Protein AF-A0A132HW03-F1 (afdb_monomer_lite)

Structure (mmCIF, N/CA/C/O backbone):
data_AF-A0A132HW03-F1
#
_entry.id   AF-A0A132HW03-F1
#
loop_
_atom_site.group_PDB
_atom_site.id
_atom_site.type_symbol
_atom_site.label_atom_id
_atom_site.label_alt_id
_atom_site.label_comp_id
_atom_site.label_asym_id
_atom_site.label_entity_id
_atom_site.label_seq_id
_atom_site.pdbx_PDB_ins_code
_atom_site.Cartn_x
_atom_site.Cartn_y
_atom_site.Cartn_z
_atom_site.occupancy
_atom_site.B_iso_or_equiv
_atom_site.auth_seq_id
_atom_site.auth_comp_id
_atom_site.auth_asym_id
_atom_site.auth_atom_id
_atom_site.pdbx_PDB_model_num
ATOM 1 N N . MET A 1 1 ? 3.912 9.627 11.762 1.00 62.53 1 MET A N 1
ATOM 2 C CA . MET A 1 1 ? 2.619 8.962 12.054 1.00 62.53 1 MET A CA 1
ATOM 3 C C . MET A 1 1 ? 1.840 9.698 13.132 1.00 62.53 1 MET A C 1
ATOM 5 O O . MET A 1 1 ? 0.946 9.139 13.747 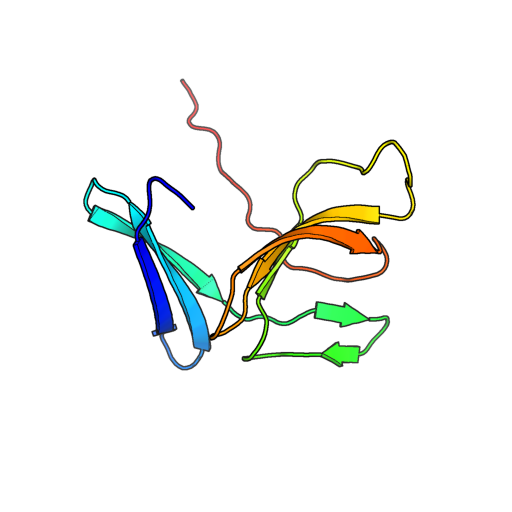1.00 62.53 1 MET A O 1
ATOM 9 N N . ASP A 1 2 ? 2.127 10.971 13.372 1.00 71.31 2 ASP A N 1
ATOM 10 C CA . ASP A 1 2 ? 2.112 11.439 14.765 1.00 71.31 2 ASP A CA 1
ATOM 11 C C . ASP A 1 2 ? 0.708 11.831 15.257 1.00 71.31 2 ASP A C 1
ATOM 13 O O . ASP A 1 2 ? 0.515 12.130 16.427 1.00 71.31 2 ASP A O 1
ATOM 17 N N . ASN A 1 3 ? -0.287 11.749 14.366 1.00 82.56 3 ASN A N 1
ATOM 18 C CA . ASN A 1 3 ? -1.705 11.994 14.642 1.00 82.56 3 ASN A CA 1
ATOM 19 C C . ASN A 1 3 ? -2.582 10.742 14.456 1.00 82.56 3 ASN A C 1
ATOM 21 O O . ASN A 1 3 ? -3.811 10.838 14.402 1.00 82.56 3 ASN A O 1
ATOM 25 N N . THR A 1 4 ? -1.962 9.572 14.306 1.00 90.62 4 THR A N 1
ATOM 26 C CA . THR A 1 4 ? -2.643 8.282 14.160 1.00 90.62 4 THR A CA 1
ATOM 27 C C . THR A 1 4 ? -2.046 7.273 15.124 1.00 90.62 4 THR A C 1
ATOM 29 O O . THR A 1 4 ? -0.836 7.271 15.333 1.00 90.62 4 THR A O 1
ATOM 32 N N . THR A 1 5 ? -2.869 6.374 15.652 1.00 95.06 5 THR A N 1
ATOM 33 C CA . THR A 1 5 ? -2.370 5.103 16.179 1.00 95.06 5 THR A CA 1
ATOM 34 C C . THR A 1 5 ? -2.371 4.071 15.069 1.00 95.06 5 THR A C 1
ATOM 36 O O . THR A 1 5 ? -3.065 4.217 14.055 1.00 95.06 5 THR A O 1
ATOM 39 N N . ASP A 1 6 ? -1.592 3.016 15.249 1.00 95.00 6 ASP A N 1
ATOM 40 C CA . ASP A 1 6 ? -1.547 1.948 14.277 1.00 95.00 6 ASP A CA 1
ATOM 41 C C . ASP A 1 6 ? -1.256 0.597 14.920 1.00 95.00 6 ASP A C 1
ATOM 43 O O . ASP A 1 6 ? -0.750 0.501 16.038 1.00 95.00 6 ASP A O 1
ATOM 47 N N . GLU A 1 7 ? -1.607 -0.452 14.191 1.00 96.88 7 GLU A N 1
ATOM 48 C CA . GLU A 1 7 ? -1.362 -1.825 14.599 1.00 96.88 7 GLU A CA 1
ATOM 49 C C . GLU A 1 7 ? -1.193 -2.721 13.373 1.00 96.88 7 GLU A C 1
ATOM 51 O O . GLU A 1 7 ? -1.832 -2.529 12.329 1.00 96.88 7 GLU A O 1
ATOM 56 N N . TRP A 1 8 ? -0.338 -3.731 13.504 1.00 98.06 8 TRP A N 1
ATOM 57 C CA . TRP A 1 8 ? -0.275 -4.821 12.542 1.00 98.06 8 TRP A CA 1
ATOM 58 C C . TRP A 1 8 ? -1.425 -5.794 12.801 1.00 98.06 8 TRP A C 1
ATOM 60 O O . TRP A 1 8 ? -1.620 -6.243 13.929 1.00 98.06 8 TRP A O 1
ATOM 70 N N . THR A 1 9 ? -2.195 -6.123 11.768 1.00 98.00 9 THR A N 1
ATOM 71 C CA . THR A 1 9 ? -3.376 -6.982 11.902 1.00 98.00 9 THR A CA 1
ATOM 72 C C . THR A 1 9 ? -3.679 -7.731 10.606 1.00 98.00 9 THR A C 1
ATOM 74 O O . THR A 1 9 ? -3.096 -7.457 9.553 1.00 98.00 9 THR A O 1
ATOM 77 N N . THR A 1 10 ? -4.617 -8.671 10.681 1.00 98.00 10 THR A N 1
ATOM 78 C CA . THR A 1 10 ? -5.111 -9.446 9.544 1.00 98.00 10 THR A CA 1
ATOM 79 C C . THR A 1 10 ? -6.577 -9.100 9.311 1.00 98.00 10 THR A C 1
ATOM 81 O O . THR A 1 10 ? -7.419 -9.315 10.182 1.00 98.00 10 THR A O 1
ATOM 84 N N . LEU A 1 11 ? -6.900 -8.588 8.124 1.00 96.88 11 LEU A N 1
ATOM 85 C CA . LEU A 1 11 ? -8.269 -8.274 7.717 1.00 96.88 11 LEU A CA 1
ATOM 86 C C . LEU A 1 11 ? -8.656 -9.164 6.536 1.00 96.88 11 LEU A C 1
ATOM 88 O O . LEU A 1 11 ? -8.031 -9.102 5.481 1.00 96.88 11 LEU A O 1
ATOM 92 N N . GLY A 1 12 ? -9.671 -10.016 6.715 1.00 95.38 12 GLY A N 1
ATOM 93 C CA . GLY A 1 12 ? -10.144 -10.912 5.651 1.00 95.38 12 GLY A CA 1
ATOM 94 C C . GLY A 1 12 ? -9.071 -11.878 5.128 1.00 95.38 12 GLY A C 1
ATOM 95 O O . GLY A 1 12 ? -9.042 -12.167 3.939 1.00 95.38 12 GLY A O 1
ATOM 96 N N . GLY A 1 13 ? -8.157 -12.328 5.995 1.00 96.69 13 GLY A N 1
ATOM 97 C CA . GLY A 1 13 ? -7.043 -13.211 5.624 1.00 96.69 13 GLY A CA 1
ATOM 98 C C . GLY A 1 13 ? -5.817 -12.501 5.037 1.00 96.69 13 GLY A C 1
ATOM 99 O O . GLY A 1 13 ? -4.826 -13.160 4.742 1.00 96.69 13 GLY A O 1
ATOM 100 N N . VAL A 1 14 ? -5.845 -11.172 4.900 1.00 96.88 14 VAL A N 1
ATOM 101 C CA . VAL A 1 14 ? -4.721 -10.382 4.383 1.00 96.88 14 VAL A CA 1
ATOM 102 C C . VAL A 1 14 ? -4.025 -9.659 5.529 1.00 96.88 14 VAL A C 1
ATOM 104 O O . VAL A 1 14 ? -4.661 -8.916 6.275 1.00 96.88 14 VAL A O 1
ATOM 107 N N . ASN A 1 15 ? -2.714 -9.855 5.657 1.00 98.25 15 ASN A N 1
ATOM 108 C CA . ASN A 1 15 ? -1.896 -9.111 6.611 1.00 98.25 15 ASN A CA 1
ATOM 109 C C . ASN A 1 15 ? -1.680 -7.672 6.147 1.00 98.25 15 ASN A C 1
ATOM 111 O O . ASN A 1 15 ? -1.566 -7.390 4.953 1.00 98.25 15 ASN A O 1
ATOM 115 N N . GLY A 1 16 ? -1.589 -6.756 7.100 1.00 97.81 16 GLY A N 1
ATOM 116 C CA . GLY A 1 16 ? -1.307 -5.363 6.818 1.00 97.81 16 GLY A CA 1
ATOM 117 C C . GLY A 1 16 ? -1.269 -4.522 8.077 1.00 97.81 16 GLY A C 1
ATOM 118 O O . GLY A 1 16 ? -1.234 -5.033 9.198 1.00 97.81 16 GLY A O 1
ATOM 119 N N . ARG A 1 17 ? -1.289 -3.208 7.882 1.00 97.19 17 ARG A N 1
ATOM 120 C CA . ARG A 1 17 ? -1.282 -2.251 8.980 1.00 97.19 17 ARG A CA 1
ATOM 121 C C . ARG A 1 17 ? -2.540 -1.396 8.939 1.00 97.19 17 ARG A C 1
ATOM 123 O O . ARG A 1 17 ? -2.893 -0.832 7.898 1.00 97.19 17 ARG A O 1
ATOM 130 N N . ARG A 1 18 ? -3.244 -1.340 10.068 1.00 96.81 18 ARG A N 1
ATOM 131 C CA . ARG A 1 18 ? -4.406 -0.472 10.266 1.00 96.81 18 ARG A CA 1
ATOM 132 C C . ARG A 1 18 ? -3.937 0.816 10.919 1.00 96.81 18 ARG A C 1
ATOM 134 O O . ARG A 1 18 ? -3.256 0.762 11.932 1.00 96.81 18 ARG A O 1
ATOM 141 N N . PHE A 1 19 ? -4.322 1.944 10.338 1.00 94.94 19 PHE A N 1
ATOM 142 C CA . PHE A 1 19 ? -4.101 3.276 10.887 1.00 94.94 19 PHE A CA 1
ATOM 143 C C . PHE A 1 19 ? -5.438 3.842 11.336 1.00 94.94 19 PHE A C 1
ATOM 145 O O . PHE A 1 19 ? -6.388 3.849 10.550 1.00 94.94 19 PHE A O 1
ATOM 152 N N . THR A 1 20 ? -5.502 4.332 12.567 1.00 95.56 20 THR A N 1
ATOM 153 C CA . THR A 1 20 ? -6.709 4.908 13.161 1.00 95.56 20 THR A CA 1
ATOM 154 C C . THR A 1 20 ? -6.430 6.353 13.551 1.00 95.56 20 THR A C 1
ATOM 156 O O . THR A 1 20 ? -5.483 6.648 14.279 1.00 95.56 20 THR A O 1
ATOM 159 N N . ALA A 1 21 ? -7.241 7.272 13.035 1.00 93.75 21 ALA A N 1
ATOM 160 C CA . ALA A 1 21 ? -7.163 8.685 13.371 1.00 93.75 21 ALA A CA 1
ATOM 161 C C . ALA A 1 21 ? -7.888 8.977 14.694 1.00 93.75 21 ALA A C 1
ATOM 163 O O . ALA A 1 21 ? -8.765 8.226 15.120 1.00 93.75 21 ALA A O 1
ATOM 164 N N . ALA A 1 22 ? -7.580 10.118 15.314 1.00 92.94 22 ALA A N 1
ATOM 165 C CA . ALA A 1 22 ? -8.198 10.538 16.578 1.00 92.94 22 ALA A CA 1
ATOM 166 C C . ALA A 1 22 ? -9.736 10.665 16.520 1.00 92.94 22 ALA A C 1
ATOM 168 O O . ALA A 1 22 ? -10.402 10.562 17.544 1.00 92.94 22 ALA A O 1
ATOM 169 N N . ASN A 1 23 ? -10.311 10.855 15.328 1.00 92.75 23 ASN A N 1
ATOM 170 C CA . ASN A 1 23 ? -11.763 10.887 15.119 1.00 92.75 23 ASN A CA 1
ATOM 171 C C . ASN A 1 23 ? -12.414 9.489 15.031 1.00 92.75 23 ASN A C 1
ATOM 173 O O . ASN A 1 23 ? -13.601 9.397 14.734 1.00 92.75 23 ASN A O 1
ATOM 177 N N . GLY A 1 24 ? -11.650 8.412 15.240 1.00 92.88 24 GLY A N 1
ATOM 178 C CA . GLY A 1 24 ? -12.123 7.027 15.200 1.00 92.88 24 GLY A CA 1
ATOM 179 C C . GLY A 1 24 ? -12.185 6.406 13.802 1.00 92.88 24 GLY A C 1
ATOM 180 O O . GLY A 1 24 ? -12.337 5.190 13.685 1.00 92.88 24 GLY A O 1
ATOM 181 N N . ASN A 1 25 ? -12.019 7.192 12.733 1.00 94.25 25 ASN A N 1
ATOM 182 C CA . ASN A 1 25 ? -11.947 6.640 11.383 1.00 94.25 25 ASN A CA 1
ATOM 183 C C . ASN A 1 25 ? -10.630 5.890 11.190 1.00 94.25 25 ASN A C 1
ATOM 185 O O . ASN A 1 25 ? -9.571 6.337 11.636 1.00 94.25 25 ASN A O 1
ATOM 189 N N . SER A 1 26 ? -10.689 4.771 10.474 1.00 94.31 26 SER A N 1
ATOM 190 C CA . SER A 1 26 ? -9.511 3.958 10.194 1.00 94.31 26 SER A CA 1
ATOM 191 C C . SER A 1 26 ? -9.387 3.599 8.722 1.00 94.31 26 SER A C 1
ATOM 193 O O . SER A 1 26 ? -10.367 3.529 7.977 1.00 94.31 26 SER A O 1
ATOM 195 N N . ILE A 1 27 ? -8.146 3.365 8.309 1.00 94.00 27 ILE A N 1
ATOM 196 C CA . ILE A 1 27 ? -7.810 2.766 7.023 1.00 94.00 27 ILE A CA 1
ATOM 197 C C . ILE A 1 27 ? -6.961 1.523 7.264 1.00 94.00 27 ILE A C 1
ATOM 199 O O . ILE A 1 27 ? -6.093 1.504 8.132 1.00 94.00 27 ILE A O 1
ATOM 203 N N . PHE A 1 28 ? -7.188 0.488 6.464 1.00 95.50 28 PHE A N 1
ATOM 204 C CA . PHE A 1 28 ? -6.312 -0.674 6.397 1.00 95.50 28 PHE A CA 1
ATOM 20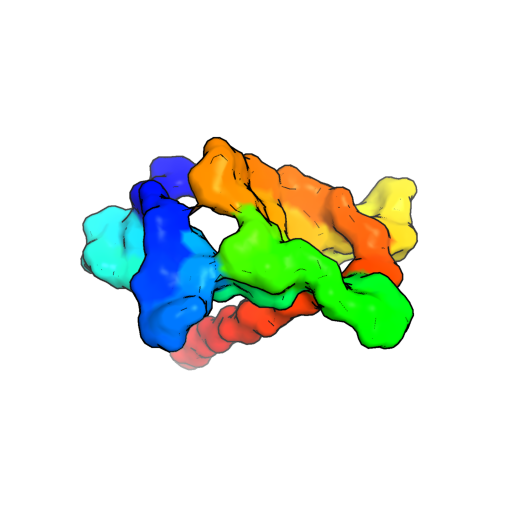5 C C . PHE A 1 28 ? -5.463 -0.594 5.129 1.00 95.50 28 PHE A C 1
ATOM 207 O O . PHE A 1 28 ? -6.002 -0.384 4.034 1.00 95.50 28 PHE A O 1
ATOM 214 N N . LEU A 1 29 ? -4.148 -0.740 5.288 1.00 96.06 29 LEU A N 1
ATOM 215 C CA . LEU A 1 29 ? -3.190 -0.872 4.198 1.00 96.06 29 LEU A CA 1
ATOM 216 C C . LEU A 1 29 ? -2.686 -2.320 4.156 1.00 96.06 29 LEU A C 1
ATOM 218 O O . LEU A 1 29 ? -2.008 -2.744 5.093 1.00 96.06 29 LEU A O 1
ATOM 222 N N . PRO A 1 30 ? -2.988 -3.079 3.089 1.00 97.06 30 PRO A N 1
ATOM 223 C CA . PRO A 1 30 ? -2.416 -4.404 2.887 1.00 97.06 30 PRO A CA 1
ATOM 224 C C . PRO A 1 30 ? -0.887 -4.381 2.819 1.00 97.06 30 PRO A C 1
ATOM 226 O O . PRO A 1 30 ? -0.300 -3.501 2.180 1.00 97.06 30 PRO A O 1
ATOM 229 N N . ALA A 1 31 ? -0.258 -5.396 3.407 1.00 97.56 31 ALA A N 1
ATOM 230 C CA . ALA A 1 31 ? 1.123 -5.770 3.130 1.00 97.56 31 ALA A CA 1
ATOM 231 C C . ALA A 1 31 ? 1.175 -6.525 1.791 1.00 97.56 31 ALA A C 1
ATOM 233 O O . ALA A 1 31 ? 1.349 -7.740 1.740 1.00 97.56 31 ALA A O 1
ATOM 234 N N . ALA A 1 32 ? 0.913 -5.800 0.703 1.00 96.12 32 ALA A N 1
ATOM 235 C CA . ALA A 1 32 ? 0.781 -6.365 -0.639 1.00 96.12 32 ALA A CA 1
ATOM 236 C C . ALA A 1 32 ? 2.120 -6.768 -1.279 1.00 96.12 32 ALA A C 1
ATOM 238 O O . ALA A 1 32 ? 2.105 -7.356 -2.357 1.00 96.12 32 ALA A O 1
ATOM 239 N N . GLY A 1 33 ? 3.246 -6.457 -0.633 1.00 96.00 33 GLY A N 1
ATOM 240 C CA . GLY A 1 33 ? 4.569 -6.647 -1.200 1.00 96.00 33 GLY A CA 1
ATOM 241 C C . GLY A 1 33 ? 4.930 -5.603 -2.256 1.00 96.00 33 GLY A C 1
ATOM 242 O O . GLY A 1 33 ? 4.362 -4.504 -2.302 1.00 96.00 33 GLY A O 1
ATOM 243 N N . ASP A 1 34 ? 5.887 -5.969 -3.096 1.00 95.38 34 ASP A N 1
ATOM 244 C CA . ASP A 1 34 ? 6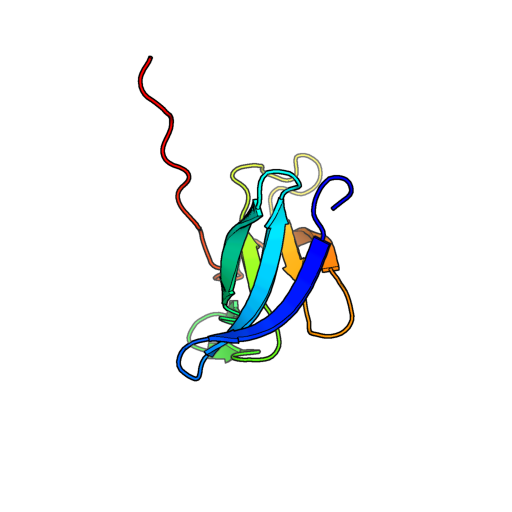.380 -5.210 -4.243 1.00 95.38 34 ASP A CA 1
ATOM 245 C C . ASP A 1 34 ? 6.600 -6.143 -5.436 1.00 95.38 34 ASP A C 1
ATOM 247 O O . ASP A 1 34 ? 6.787 -7.347 -5.268 1.00 95.38 34 ASP A O 1
ATOM 251 N N . ARG A 1 35 ? 6.558 -5.590 -6.651 1.00 94.94 35 ARG A N 1
ATOM 252 C CA . ARG A 1 35 ? 6.979 -6.312 -7.857 1.00 94.94 35 ARG A CA 1
ATOM 253 C C . ARG A 1 35 ? 8.348 -5.876 -8.345 1.00 94.94 35 ARG A C 1
ATOM 255 O O . ARG A 1 35 ? 8.663 -4.685 -8.313 1.00 94.94 35 ARG A O 1
ATOM 262 N N . ARG A 1 36 ? 9.114 -6.833 -8.854 1.00 91.00 36 ARG A N 1
ATOM 263 C CA . ARG A 1 36 ? 10.407 -6.643 -9.517 1.00 91.00 36 ARG A CA 1
ATOM 264 C C . ARG A 1 36 ? 10.372 -7.459 -10.791 1.00 91.00 36 ARG A C 1
ATOM 266 O O . ARG A 1 36 ? 10.292 -8.678 -10.720 1.00 91.00 36 ARG A O 1
ATOM 273 N N . ASP A 1 37 ? 10.360 -6.783 -11.934 1.00 88.00 37 ASP A N 1
ATOM 274 C CA . ASP A 1 37 ? 10.115 -7.423 -13.227 1.00 88.00 37 ASP A CA 1
ATOM 275 C C . ASP A 1 37 ? 8.814 -8.256 -13.188 1.00 88.00 37 ASP A C 1
ATOM 277 O O . ASP A 1 37 ? 7.734 -7.693 -12.980 1.00 88.00 37 ASP A O 1
ATOM 281 N N . ASP A 1 38 ? 8.917 -9.580 -13.318 1.00 89.19 38 ASP A N 1
ATOM 282 C CA . ASP A 1 38 ? 7.786 -10.516 -13.278 1.00 89.19 38 ASP A CA 1
ATOM 283 C C . ASP A 1 38 ? 7.571 -11.164 -11.894 1.00 89.19 38 ASP A C 1
ATOM 285 O O . ASP A 1 38 ? 6.617 -11.923 -11.696 1.00 89.19 38 ASP A O 1
ATOM 289 N N . GLU A 1 39 ? 8.426 -10.860 -10.915 1.00 95.00 39 GLU A N 1
ATOM 290 C CA . GLU A 1 39 ? 8.400 -11.452 -9.578 1.00 95.00 39 GLU A CA 1
ATOM 291 C C . GLU A 1 39 ? 7.581 -10.603 -8.598 1.00 95.00 39 GLU A C 1
ATOM 293 O O . GLU A 1 39 ? 7.603 -9.368 -8.621 1.00 95.00 39 GLU A O 1
ATOM 298 N N . LEU A 1 40 ? 6.820 -11.282 -7.736 1.00 95.12 40 LEU A N 1
ATOM 299 C CA . LEU A 1 40 ? 6.056 -10.678 -6.649 1.00 95.12 40 LEU A CA 1
ATOM 300 C C . LEU A 1 40 ? 6.676 -11.101 -5.318 1.00 95.12 40 LEU A C 1
ATOM 302 O O . LEU A 1 40 ? 6.572 -12.263 -4.924 1.00 95.12 40 LEU A O 1
ATOM 306 N N . ASP A 1 41 ? 7.243 -10.132 -4.612 1.00 95.69 41 ASP A N 1
ATOM 307 C CA . ASP A 1 41 ? 7.990 -10.345 -3.381 1.00 95.69 41 ASP A CA 1
ATOM 308 C C . ASP A 1 41 ? 7.241 -9.825 -2.158 1.00 95.69 41 ASP A C 1
ATOM 310 O O . ASP A 1 41 ? 6.350 -8.982 -2.247 1.00 95.69 41 ASP A O 1
ATOM 314 N N . ASN A 1 42 ? 7.642 -10.303 -0.977 1.00 96.50 42 ASN A N 1
ATOM 315 C CA . ASN A 1 42 ? 7.275 -9.724 0.322 1.00 96.50 42 ASN A CA 1
ATOM 316 C C . ASN A 1 42 ? 5.768 -9.668 0.644 1.00 96.50 42 ASN A C 1
ATOM 318 O O . ASN A 1 42 ? 5.338 -8.949 1.556 1.00 96.50 42 ASN A O 1
ATOM 322 N N . VAL A 1 43 ? 4.956 -10.449 -0.067 1.00 96.62 43 VAL A N 1
ATOM 323 C CA . VAL A 1 43 ? 3.515 -10.542 0.173 1.00 96.62 43 VAL A CA 1
ATOM 324 C C . VAL A 1 43 ? 3.257 -11.007 1.602 1.00 96.62 43 VAL A C 1
ATOM 326 O O . VAL A 1 43 ? 3.811 -11.996 2.078 1.00 96.62 43 VAL A O 1
ATOM 329 N N . GLY A 1 44 ? 2.400 -10.273 2.302 1.00 96.88 44 GLY A N 1
ATOM 330 C CA . GLY A 1 44 ? 2.023 -10.549 3.681 1.00 96.88 44 GLY A CA 1
ATOM 331 C C . GLY A 1 44 ? 3.044 -10.101 4.728 1.00 96.88 44 GLY A C 1
ATOM 332 O O . GLY A 1 44 ? 2.748 -10.248 5.914 1.00 96.88 44 GLY A O 1
ATOM 333 N N . SER A 1 45 ? 4.196 -9.542 4.330 1.00 97.62 45 SER A N 1
ATOM 334 C CA . SER A 1 45 ? 5.244 -9.066 5.246 1.00 97.62 45 SER A CA 1
ATOM 335 C C . SER A 1 45 ? 5.585 -7.583 5.079 1.00 97.62 45 SER A C 1
ATOM 337 O O . SER A 1 45 ? 5.845 -6.919 6.084 1.00 97.62 45 SER A O 1
ATOM 339 N N . HIS A 1 46 ? 5.517 -7.043 3.858 1.00 97.50 46 HIS A N 1
ATOM 340 C CA . HIS A 1 46 ? 5.805 -5.633 3.587 1.00 97.50 46 HIS A CA 1
ATOM 341 C C . HIS A 1 46 ? 4.661 -4.946 2.844 1.00 97.50 46 HIS A C 1
ATOM 343 O O . HIS A 1 46 ? 4.023 -5.521 1.963 1.00 97.50 46 HIS A O 1
ATOM 349 N N . GLY A 1 47 ? 4.399 -3.688 3.189 1.00 96.62 47 GLY A N 1
ATOM 350 C CA . GLY A 1 47 ? 3.523 -2.811 2.420 1.00 96.62 47 GLY A CA 1
ATOM 351 C C . GLY A 1 47 ? 4.294 -1.607 1.909 1.00 96.62 47 GLY A C 1
ATOM 352 O O . GLY A 1 47 ? 4.761 -0.805 2.715 1.00 96.62 47 GLY A O 1
ATOM 353 N N . TYR A 1 48 ? 4.390 -1.471 0.586 1.00 96.12 48 TYR A N 1
ATOM 354 C CA . TYR A 1 48 ? 5.024 -0.335 -0.079 1.00 96.12 48 TYR A CA 1
ATOM 355 C C . TYR A 1 48 ? 4.002 0.441 -0.903 1.00 96.12 48 TYR A C 1
ATOM 357 O O . TYR A 1 48 ? 3.287 -0.130 -1.730 1.00 96.12 48 TYR A O 1
ATOM 365 N N . TYR A 1 49 ? 3.945 1.750 -0.678 1.00 95.44 49 TYR A N 1
ATOM 366 C CA . TYR A 1 49 ? 2.992 2.655 -1.304 1.00 95.44 49 TYR A CA 1
ATOM 367 C C . TYR A 1 49 ? 3.715 3.849 -1.912 1.00 95.44 49 TYR A C 1
ATOM 369 O O . TYR A 1 49 ? 4.415 4.582 -1.212 1.00 95.44 49 TYR A O 1
ATOM 377 N N . TRP A 1 50 ? 3.531 4.066 -3.210 1.00 94.19 50 TRP A N 1
ATOM 378 C CA . TRP A 1 50 ? 4.105 5.227 -3.880 1.00 94.19 50 TRP A CA 1
ATOM 379 C C . TRP A 1 50 ? 3.407 6.522 -3.467 1.00 94.19 50 TRP A C 1
ATOM 381 O O . TRP A 1 50 ? 2.182 6.577 -3.340 1.00 94.19 50 TRP A O 1
ATOM 391 N N . SER A 1 51 ? 4.196 7.586 -3.320 1.00 89.62 51 SER A N 1
ATOM 392 C CA . SER A 1 51 ? 3.689 8.954 -3.418 1.00 89.62 51 SER A CA 1
ATOM 393 C C . SER A 1 51 ? 3.778 9.436 -4.871 1.00 89.62 51 SER A C 1
ATOM 395 O O . SER A 1 51 ? 4.454 8.827 -5.699 1.00 89.62 51 SER A O 1
ATOM 397 N N . SER A 1 52 ? 3.141 10.564 -5.186 1.00 86.88 52 SER A N 1
ATOM 398 C CA . SER A 1 52 ? 3.276 11.212 -6.497 1.00 86.88 52 SER A CA 1
ATOM 399 C C . SER A 1 52 ? 4.578 12.010 -6.662 1.00 86.88 52 SER A C 1
ATOM 401 O O . SER A 1 52 ? 4.763 12.658 -7.690 1.00 86.88 52 SER A O 1
ATOM 403 N N . SER A 1 53 ? 5.458 12.020 -5.657 1.00 92.06 53 SER A N 1
ATOM 404 C CA . SER A 1 53 ? 6.633 12.891 -5.619 1.00 92.06 53 SER A CA 1
ATOM 405 C C . SER A 1 53 ? 7.891 12.172 -6.103 1.00 92.06 53 SER A C 1
ATOM 407 O O . SER A 1 53 ? 8.310 11.160 -5.538 1.00 92.06 53 SER A O 1
ATOM 409 N N . LEU A 1 54 ? 8.534 12.734 -7.125 1.00 95.19 54 LEU A N 1
ATOM 410 C CA . LEU A 1 54 ? 9.859 12.315 -7.581 1.00 95.19 54 LEU A CA 1
ATOM 411 C C . LEU A 1 54 ? 10.925 12.704 -6.546 1.00 95.19 54 LEU A C 1
ATOM 413 O O . LEU A 1 54 ? 10.797 13.735 -5.884 1.00 95.19 54 LEU A O 1
ATOM 417 N N . ASN A 1 55 ? 11.993 11.913 -6.426 1.00 95.50 55 ASN A N 1
ATOM 418 C CA . ASN A 1 55 ? 13.201 12.397 -5.768 1.00 95.50 55 ASN A CA 1
ATOM 419 C C . ASN A 1 55 ? 13.981 13.283 -6.757 1.00 95.50 55 ASN A C 1
ATOM 421 O O . ASN A 1 55 ? 14.475 12.789 -7.768 1.00 95.50 55 ASN A O 1
ATOM 425 N N . SER A 1 56 ? 14.065 14.588 -6.489 1.00 94.62 56 SER A N 1
ATOM 426 C CA . SER A 1 56 ? 14.744 15.549 -7.371 1.00 94.62 56 SER A CA 1
ATOM 427 C C . SER A 1 56 ? 16.242 15.295 -7.497 1.00 94.62 56 SER A C 1
ATOM 429 O O . SER A 1 56 ? 16.806 15.544 -8.559 1.00 94.62 56 SER A O 1
ATOM 431 N N . ASP A 1 57 ? 16.866 14.784 -6.435 1.00 95.88 57 ASP A N 1
ATOM 432 C CA . ASP A 1 57 ? 18.313 14.563 -6.380 1.00 95.88 57 ASP A CA 1
ATOM 433 C C . ASP A 1 57 ? 18.708 13.260 -7.088 1.00 95.88 57 ASP A C 1
ATOM 435 O O . ASP A 1 57 ? 19.828 13.116 -7.572 1.00 95.88 57 ASP A O 1
ATOM 439 N N . ASP A 1 58 ? 17.771 12.312 -7.176 1.00 95.56 58 ASP A N 1
ATOM 440 C CA . ASP A 1 58 ? 17.935 11.053 -7.896 1.00 95.56 58 ASP A CA 1
ATOM 441 C C . ASP A 1 58 ? 16.619 10.637 -8.578 1.00 95.56 58 ASP A C 1
ATOM 443 O O . ASP A 1 58 ? 15.804 9.916 -7.988 1.00 95.56 58 ASP A O 1
ATOM 447 N N . PRO A 1 59 ? 16.416 11.036 -9.848 1.00 94.19 59 PRO A N 1
ATOM 448 C CA . PRO A 1 59 ? 15.204 10.733 -10.610 1.00 94.19 59 PRO A CA 1
ATOM 449 C C . PRO A 1 59 ? 14.947 9.241 -10.876 1.00 94.19 59 PRO A C 1
ATOM 451 O O . PRO A 1 59 ? 13.864 8.883 -11.360 1.00 94.19 59 PRO A O 1
ATOM 454 N N . SER A 1 60 ? 15.910 8.355 -10.581 1.00 95.06 60 SER A N 1
ATOM 455 C CA . SER A 1 60 ? 15.692 6.902 -10.601 1.00 95.06 60 SER A CA 1
ATOM 456 C C . SER A 1 60 ? 14.842 6.424 -9.415 1.00 95.06 60 SER A C 1
ATOM 458 O O . SER A 1 60 ? 14.341 5.296 -9.418 1.00 95.06 60 SER A O 1
ATOM 460 N N . ARG A 1 61 ? 14.619 7.294 -8.420 1.00 95.88 61 ARG A N 1
ATOM 461 C CA . ARG A 1 61 ? 13.848 7.027 -7.207 1.00 95.88 61 ARG A CA 1
ATOM 462 C C . ARG A 1 61 ? 12.622 7.934 -7.095 1.00 95.88 61 ARG A C 1
ATOM 464 O O . ARG A 1 61 ? 12.576 9.044 -7.620 1.00 95.88 61 ARG A O 1
ATOM 471 N N . ALA A 1 62 ? 11.611 7.456 -6.384 1.00 95.12 62 ALA A N 1
ATOM 472 C CA . ALA A 1 62 ? 10.430 8.231 -6.016 1.00 95.12 62 ALA A CA 1
ATOM 473 C C . ALA A 1 62 ? 10.180 8.109 -4.514 1.00 95.12 62 ALA A C 1
ATOM 475 O O . ALA A 1 62 ? 10.569 7.118 -3.894 1.00 95.12 62 ALA A O 1
ATOM 476 N N . TRP A 1 63 ? 9.544 9.116 -3.926 1.00 95.44 63 TRP A N 1
ATOM 477 C CA . TRP A 1 63 ? 9.139 9.074 -2.527 1.00 95.44 63 TRP A CA 1
ATOM 478 C C . TRP A 1 63 ? 7.975 8.106 -2.334 1.00 95.44 63 TRP A C 1
ATOM 480 O O . TRP A 1 63 ? 7.079 7.996 -3.176 1.00 95.44 63 TRP A O 1
ATOM 490 N N . GLY A 1 64 ? 7.948 7.440 -1.191 1.00 94.94 64 GLY A N 1
ATOM 491 C CA . GLY A 1 64 ? 6.893 6.517 -0.828 1.00 94.94 64 GLY A CA 1
ATOM 492 C C . GLY A 1 64 ? 6.856 6.232 0.663 1.00 94.94 64 GLY A C 1
ATOM 493 O O . GLY A 1 64 ? 7.657 6.724 1.461 1.00 94.94 64 GLY A O 1
ATOM 494 N N . PHE A 1 65 ? 5.888 5.403 1.016 1.00 94.94 65 PHE A N 1
ATOM 495 C CA . PHE A 1 65 ? 5.644 4.927 2.357 1.00 94.94 65 PHE A CA 1
ATOM 496 C C . PHE A 1 65 ? 5.833 3.408 2.416 1.00 94.94 65 PHE A C 1
ATOM 498 O O . PHE A 1 65 ? 5.283 2.688 1.585 1.00 94.94 65 PHE A O 1
ATOM 505 N N . GLY A 1 66 ? 6.609 2.928 3.385 1.00 95.75 66 GLY A N 1
ATOM 506 C CA . GLY A 1 66 ? 6.888 1.514 3.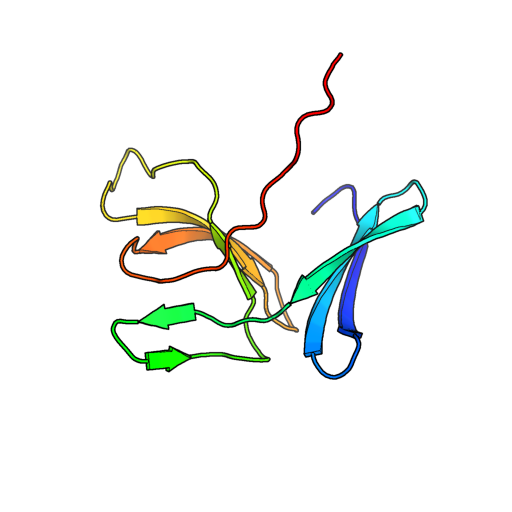614 1.00 95.75 66 GLY A CA 1
ATOM 507 C C . GLY A 1 66 ? 6.565 1.095 5.047 1.00 95.75 66 GLY A C 1
ATOM 508 O O . GLY A 1 66 ? 6.75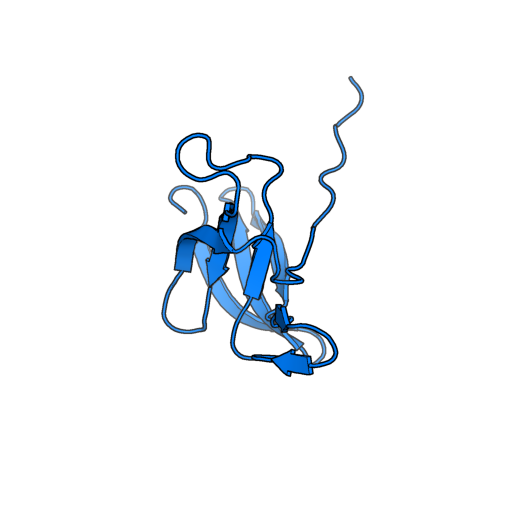7 1.873 5.981 1.00 95.75 66 GLY A O 1
ATOM 509 N N . PHE A 1 67 ? 6.115 -0.141 5.250 1.00 97.06 67 PHE A N 1
ATOM 510 C CA . PHE A 1 67 ? 5.949 -0.709 6.590 1.00 97.06 67 PHE A CA 1
ATOM 511 C C . PHE A 1 67 ? 6.099 -2.231 6.621 1.00 97.06 67 PHE A C 1
ATOM 513 O O . PHE A 1 67 ? 5.866 -2.915 5.625 1.00 97.06 67 PHE A O 1
ATOM 520 N N . THR A 1 68 ? 6.430 -2.742 7.805 1.00 97.44 68 THR A N 1
ATOM 521 C CA . THR A 1 68 ? 6.413 -4.164 8.185 1.00 97.44 68 THR A CA 1
ATOM 522 C C . THR A 1 68 ? 5.540 -4.345 9.429 1.00 97.44 68 THR A C 1
ATOM 524 O O . THR A 1 68 ? 4.811 -3.425 9.811 1.00 97.44 68 THR A O 1
ATOM 527 N N . SER A 1 69 ? 5.608 -5.493 10.107 1.00 97.19 69 SER A N 1
ATOM 528 C CA . SER A 1 69 ? 5.044 -5.665 11.453 1.00 97.19 69 SER A CA 1
ATOM 529 C C . SER A 1 69 ? 5.837 -4.921 12.537 1.00 97.19 69 SER A C 1
ATOM 531 O O . SER A 1 69 ? 5.253 -4.508 13.538 1.00 97.19 69 SER A O 1
ATOM 533 N N . GLY A 1 70 ? 7.135 -4.678 12.326 1.00 96.75 70 GLY A N 1
ATOM 534 C CA . GLY A 1 70 ? 8.024 -4.089 13.332 1.00 96.75 70 GLY A CA 1
ATOM 535 C C . GLY A 1 70 ? 8.243 -2.583 13.199 1.00 96.75 70 GLY A C 1
ATOM 536 O O . GLY A 1 70 ? 8.495 -1.919 14.198 1.00 96.75 70 GLY A O 1
ATOM 537 N N . TYR A 1 71 ? 8.150 -2.027 11.991 1.00 94.50 71 TYR A N 1
ATOM 538 C CA . TYR A 1 71 ? 8.449 -0.613 11.766 1.00 94.50 71 TYR A CA 1
ATOM 539 C C . TYR A 1 71 ? 7.695 -0.028 10.575 1.00 94.50 71 TYR A C 1
ATOM 541 O O . TYR A 1 71 ? 7.046 -0.730 9.795 1.00 94.50 71 TYR A O 1
ATOM 549 N N . GLN A 1 72 ? 7.821 1.287 10.437 1.00 94.88 72 GLN A N 1
ATOM 550 C CA . GLN A 1 72 ? 7.324 2.063 9.315 1.00 94.88 72 GLN A CA 1
ATOM 551 C C . GLN A 1 72 ? 8.384 3.072 8.885 1.00 94.88 72 GLN A C 1
ATOM 553 O O . GLN A 1 72 ? 9.213 3.487 9.694 1.00 94.88 72 GLN A O 1
ATOM 558 N N . ILE A 1 73 ? 8.349 3.483 7.622 1.00 94.81 73 ILE A N 1
ATOM 559 C CA . ILE A 1 73 ? 9.310 4.429 7.069 1.00 94.81 73 ILE A CA 1
ATOM 560 C C . ILE A 1 73 ? 8.688 5.250 5.940 1.00 94.81 73 ILE A C 1
ATOM 562 O O . ILE A 1 73 ? 7.979 4.727 5.082 1.00 94.81 73 ILE A O 1
ATOM 566 N N . VAL A 1 74 ? 8.982 6.548 5.925 1.00 94.56 74 VAL A N 1
ATOM 567 C CA . VAL A 1 74 ? 8.818 7.400 4.742 1.00 94.56 74 VAL A CA 1
ATOM 568 C C . VAL A 1 74 ? 10.202 7.574 4.140 1.00 94.56 74 VAL A C 1
ATOM 570 O O . VAL A 1 74 ? 11.135 7.973 4.834 1.00 94.56 74 VAL A O 1
ATOM 573 N N . GLY A 1 75 ? 10.349 7.235 2.867 1.00 94.25 75 GLY A N 1
ATOM 574 C CA . GLY A 1 75 ? 11.646 7.218 2.202 1.00 94.25 75 GLY A CA 1
ATOM 575 C C . GLY A 1 75 ? 11.502 7.279 0.692 1.00 94.25 75 GLY A C 1
ATOM 576 O O . GLY A 1 75 ? 10.402 7.448 0.170 1.00 94.25 75 GLY A O 1
ATOM 577 N N . ASN A 1 76 ? 12.619 7.144 -0.011 1.00 94.38 76 ASN A N 1
ATOM 578 C CA . ASN A 1 76 ? 12.623 7.003 -1.458 1.00 94.38 76 ASN A CA 1
ATOM 579 C C . ASN A 1 76 ? 13.012 5.575 -1.852 1.00 94.38 76 ASN A C 1
ATOM 581 O O . ASN A 1 76 ? 13.867 4.950 -1.227 1.00 94.38 76 ASN A O 1
ATOM 585 N N . PHE A 1 77 ? 12.357 5.050 -2.884 1.00 93.62 77 PHE A N 1
ATOM 586 C CA . PHE A 1 77 ? 12.591 3.704 -3.401 1.00 93.62 77 PHE A CA 1
ATOM 587 C C . PHE A 1 77 ? 12.838 3.771 -4.910 1.00 93.62 77 PHE A C 1
ATOM 589 O O . PHE A 1 77 ? 12.412 4.720 -5.572 1.00 93.62 77 PHE A O 1
ATOM 596 N N . GLY A 1 78 ? 13.539 2.778 -5.459 1.00 94.56 78 GLY A N 1
ATOM 597 C CA . GLY A 1 78 ? 13.792 2.689 -6.898 1.00 94.56 78 GLY A CA 1
ATOM 598 C C . GLY A 1 78 ? 12.487 2.581 -7.684 1.00 94.56 78 GLY A C 1
ATOM 599 O O . GLY A 1 78 ? 11.645 1.745 -7.379 1.00 94.56 78 GLY A O 1
ATOM 600 N N . ARG A 1 79 ? 12.312 3.411 -8.713 1.00 93.00 79 ARG A N 1
ATOM 601 C CA . ARG A 1 79 ? 11.075 3.455 -9.512 1.00 93.00 79 ARG A CA 1
ATOM 602 C C . ARG A 1 79 ? 10.825 2.206 -10.360 1.00 93.00 79 ARG A C 1
ATOM 604 O O . ARG A 1 79 ? 9.741 2.080 -10.917 1.00 93.00 79 ARG A O 1
ATOM 611 N N . TYR A 1 80 ? 11.810 1.316 -10.471 1.00 92.19 80 TYR A N 1
ATOM 612 C CA . TYR A 1 80 ? 11.641 0.007 -11.100 1.00 92.19 80 TYR A CA 1
ATOM 613 C C . TYR A 1 80 ? 10.824 -0.962 -10.229 1.00 92.19 80 TYR A C 1
ATOM 615 O O . TYR A 1 80 ? 10.349 -1.970 -10.739 1.00 92.19 80 TYR A O 1
ATOM 623 N N . TYR A 1 81 ? 10.611 -0.651 -8.942 1.00 92.88 81 TYR A N 1
ATOM 624 C CA . TYR A 1 81 ? 9.710 -1.418 -8.087 1.00 92.88 81 TYR A CA 1
ATOM 625 C C . TYR A 1 81 ? 8.237 -1.134 -8.410 1.00 92.88 81 TYR A C 1
ATOM 627 O O . TYR A 1 81 ? 7.775 0.011 -8.447 1.00 92.88 81 TYR A O 1
ATOM 635 N N . GLY A 1 82 ? 7.453 -2.194 -8.566 1.00 93.25 82 GLY A N 1
ATOM 636 C CA . GLY A 1 82 ? 6.001 -2.130 -8.631 1.00 93.25 82 GLY A CA 1
ATOM 637 C C . GLY A 1 82 ? 5.387 -2.082 -7.233 1.00 93.25 82 GLY A C 1
ATOM 638 O O . GLY A 1 82 ? 4.960 -3.111 -6.716 1.00 93.25 82 GLY A O 1
ATOM 639 N N . CYS A 1 83 ? 5.330 -0.899 -6.621 1.00 92.31 83 CYS A N 1
ATOM 640 C CA . CYS A 1 83 ? 4.642 -0.685 -5.343 1.00 92.31 83 CYS A CA 1
ATOM 641 C C . CYS A 1 83 ? 3.158 -0.335 -5.543 1.00 92.31 83 CYS A C 1
ATOM 643 O O . CYS A 1 83 ? 2.737 0.140 -6.601 1.00 92.31 83 CYS A O 1
ATOM 645 N N . SER A 1 84 ? 2.353 -0.529 -4.496 1.00 89.69 84 SER A N 1
ATOM 646 C CA . SER A 1 84 ? 0.928 -0.188 -4.522 1.00 89.69 84 SER A CA 1
ATOM 647 C C . SER A 1 84 ? 0.706 1.325 -4.655 1.00 89.69 84 SER A C 1
ATOM 649 O O . SER A 1 84 ? 1.464 2.137 -4.127 1.00 89.69 84 SER A O 1
ATOM 651 N N . VAL A 1 85 ? -0.384 1.725 -5.311 1.00 80.06 85 VAL A N 1
ATOM 652 C CA . VAL A 1 85 ? -0.871 3.114 -5.322 1.00 80.06 85 VAL A CA 1
ATOM 653 C C . VAL A 1 85 ? -2.281 3.110 -4.754 1.00 80.06 85 VAL A C 1
ATOM 655 O O . VAL A 1 85 ? -3.150 2.402 -5.261 1.00 80.06 85 VAL A O 1
ATOM 658 N N . ARG A 1 86 ? -2.532 3.895 -3.702 1.00 73.12 86 ARG A N 1
ATOM 659 C CA . ARG A 1 86 ? -3.889 4.081 -3.178 1.00 73.12 86 ARG A CA 1
ATOM 660 C C . ARG A 1 86 ? -4.426 5.425 -3.671 1.00 73.12 86 ARG A C 1
ATOM 662 O O . ARG A 1 86 ? -3.968 6.455 -3.179 1.00 73.12 86 ARG A O 1
ATOM 669 N N . PRO A 1 87 ? -5.377 5.451 -4.618 1.00 67.31 87 PRO A N 1
ATOM 670 C CA . PRO A 1 87 ? -5.943 6.705 -5.088 1.00 67.31 87 PRO A CA 1
ATOM 671 C C . PRO A 1 87 ? -6.661 7.418 -3.938 1.00 67.31 87 PRO A C 1
ATOM 673 O O . PRO A 1 87 ? -7.531 6.850 -3.273 1.00 67.31 87 PRO A O 1
ATOM 676 N N . VAL A 1 88 ? -6.288 8.674 -3.709 1.00 71.19 88 VAL A N 1
ATOM 677 C CA . VAL A 1 88 ? -6.980 9.573 -2.785 1.00 71.19 88 VAL A CA 1
ATOM 678 C C . VAL A 1 88 ? -7.996 10.351 -3.607 1.00 71.19 88 VAL A C 1
ATOM 680 O O . VAL A 1 88 ? -7.635 11.046 -4.554 1.00 71.19 88 VAL A O 1
ATOM 683 N N . ARG A 1 89 ? -9.281 10.214 -3.280 1.00 72.19 89 ARG A N 1
ATOM 684 C CA . ARG A 1 89 ? -10.324 11.006 -3.933 1.00 72.19 89 ARG A CA 1
ATOM 685 C C . ARG A 1 89 ? -10.280 12.416 -3.340 1.00 72.19 89 ARG A C 1
ATOM 687 O O . ARG A 1 89 ? -10.367 12.554 -2.122 1.00 72.19 89 ARG A O 1
ATOM 694 N N . SER A 1 90 ? -10.142 13.448 -4.170 1.00 67.06 90 SER A N 1
ATOM 695 C CA . SER A 1 90 ? -10.358 14.819 -3.706 1.00 67.06 90 SER A CA 1
ATOM 696 C C . SER A 1 90 ? -11.830 14.978 -3.325 1.00 67.06 90 SER A C 1
ATOM 698 O O . SER A 1 90 ? -12.721 14.513 -4.042 1.00 67.06 90 SER A O 1
ATOM 700 N N . SER A 1 91 ? -12.111 15.608 -2.185 1.00 64.69 91 SER A N 1
ATOM 701 C CA . SER A 1 91 ? -13.455 16.117 -1.943 1.00 64.69 91 SER A CA 1
ATOM 702 C C . SER A 1 91 ? -13.688 17.260 -2.930 1.00 64.69 91 SER A C 1
ATOM 704 O O . SER A 1 91 ? -13.009 18.286 -2.876 1.00 64.69 91 SER A O 1
ATOM 706 N N . LEU A 1 92 ? -14.607 17.062 -3.877 1.00 54.22 92 LEU A N 1
ATOM 707 C CA . LEU A 1 92 ? -15.179 18.171 -4.637 1.00 54.22 92 LEU A CA 1
ATOM 708 C C . LEU A 1 92 ? -15.800 19.138 -3.618 1.00 54.22 92 LEU A C 1
ATOM 710 O O . LEU A 1 92 ? -16.593 18.708 -2.778 1.00 54.22 92 LEU A O 1
ATOM 714 N N . LYS A 1 93 ? 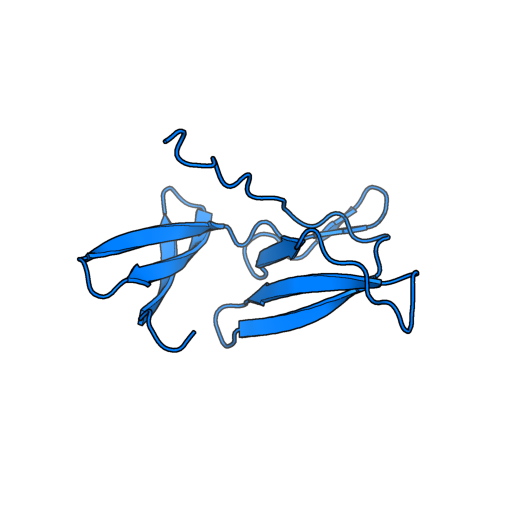-15.351 20.395 -3.646 1.00 48.16 93 LYS A N 1
ATOM 715 C CA . LYS A 1 93 ? -15.993 21.503 -2.932 1.00 48.16 93 LYS A CA 1
ATOM 716 C C . LYS A 1 93 ? -17.195 21.991 -3.721 1.00 48.16 93 LYS A C 1
ATOM 718 O O . LYS A 1 93 ? -17.086 22.001 -4.967 1.00 48.16 93 LYS A O 1
#

pLDDT: mean 91.41, std 9.9, range [48.16, 98.25]

Sequence (93 aa):
MDNTTDEWTTLGGVNGRRFTAANGNSIFLPAAGDRRDDELDNVGSHGYYWSSSLNSDDPSRAWGFGFTSGYQIVGNFGRYYGCSVRPVRSSLK

Radius of gyration: 14.12 Å; chains: 1; bounding box: 34×35×30 Å

Secondary structure (DSSP, 8-state):
-TTEEEEEEEETTEEEEEEEETTS-EEEEE--BEEETTEEE-TTT-EEEEEEEE-SS-TTEEEEEEE-SS-EEEEEEETTSB-B--PPPP---

Foldseek 3Di:
DVQWDKAWDADPNFTFMWTAGPVRDIDTFGQQAKDADPDGDRGRFKAKEFDPAADPVDNQWGWTKMDGRVDIDTDIDGPSIHHDYDDDDDPDD